Protein 3FZ4 (pdb70)

Solvent-accessible surface area: 7154 Å² total

Secondary structure (DSSP, 8-state):
---EEEE-SS-HHHHHHHHHHHHHT---EEEETTTSPPPHHHHHHHH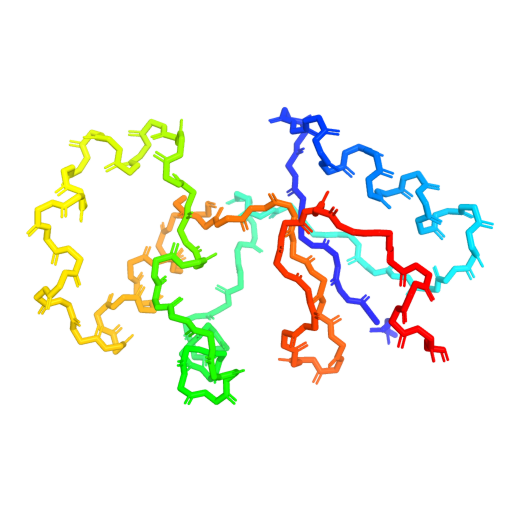HHS---GGGGB-TTSHHHHHTTHHHHGGG--HHHHHHHHHH---B-S-EEEETTEEEEESSSS-GGGG--

Structure (mmCIF, N/CA/C/O backbone):
data_3FZ4
#
_entry.id   3FZ4
#
_cell.length_a   31.857
_cell.length_b   41.357
_cell.length_c   76.795
_cell.angle_alpha   90.00
_cell.angle_beta   90.00
_cell.angle_gamma   90.00
#
_symmetry.space_group_name_H-M   'P 21 21 21'
#
loop_
_entity.id
_entity.type
_entity.pdbx_description
1 polymer 'Putative arsenate reductase'
2 non-polymer 'SODIUM ION'
3 non-polymer 1,2-ETHANEDIOL
4 non-polymer 'FORMIC ACID'
5 water water
#
loop_
_atom_site.group_PDB
_atom_site.id
_atom_site.type_symbol
_atom_site.label_atom_id
_atom_site.label_alt_id
_atom_site.label_comp_id
_atom_site.label_asym_id
_atom_site.label_entity_id
_atom_site.label_seq_id
_atom_site.pdbx_PDB_ins_code
_atom_site.Cartn_x
_atom_site.Cartn_y
_atom_site.Cartn_z
_atom_site.occupancy
_atom_site.B_iso_or_equiv
_atom_site.auth_seq_id
_atom_site.auth_comp_id
_atom_site.auth_asym_id
_atom_site.auth_atom_id
_atom_site.pdbx_PDB_model_num
ATOM 1 N N . ASN A 1 2 ? 18.252 -2.392 10.480 1.00 30.49 -1 ASN A N 1
ATOM 2 C CA A ASN A 1 2 ? 17.649 -1.025 10.418 0.50 29.36 -1 ASN A CA 1
ATOM 3 C CA B ASN A 1 2 ? 17.650 -1.029 10.440 0.50 29.34 -1 ASN A CA 1
ATOM 4 C C . ASN A 1 2 ? 16.130 -1.065 10.302 1.00 28.40 -1 ASN A C 1
ATOM 5 O O . ASN A 1 2 ? 15.579 -1.703 9.382 1.00 29.23 -1 ASN A O 1
ATOM 14 N N . ALA A 1 3 ? 15.461 -0.367 11.222 1.00 25.52 0 ALA A N 1
ATOM 15 C CA . ALA A 1 3 ? 14.006 -0.461 11.396 1.00 21.85 0 ALA A CA 1
ATOM 16 C C . ALA A 1 3 ? 13.250 0.026 10.155 1.00 20.09 0 ALA A C 1
ATOM 17 O O . ALA A 1 3 ? 13.682 0.977 9.494 1.00 21.59 0 ALA A O 1
ATOM 32 N N . LEU A 1 5 ? 10.506 1.512 10.394 1.00 15.95 2 LEU A N 1
ATOM 33 C CA . LEU A 1 5 ? 9.976 2.822 10.836 1.00 12.07 2 LEU A CA 1
ATOM 34 C C . LEU A 1 5 ? 11.059 3.754 11.314 1.00 10.52 2 LEU A C 1
ATOM 35 O O . LEU A 1 5 ? 11.933 3.390 12.127 1.00 12.14 2 LEU A O 1
ATOM 40 N N . THR A 1 6 ? 11.005 4.974 10.784 1.00 9.39 3 THR A N 1
ATOM 41 C CA . THR A 1 6 ? 11.855 6.078 11.235 1.00 8.96 3 THR A CA 1
ATOM 42 C C . THR A 1 6 ? 10.941 7.136 11.890 1.00 7.85 3 THR A C 1
ATOM 43 O O . THR A 1 6 ? 9.891 7.485 11.326 1.00 8.88 3 THR A O 1
ATOM 47 N N . PHE A 1 7 ? 11.318 7.562 13.088 1.00 7.85 4 PHE A N 1
ATOM 48 C CA . PHE A 1 7 ? 10.529 8.487 13.902 1.00 7.89 4 PHE A CA 1
ATOM 49 C C . PHE A 1 7 ? 11.358 9.750 14.116 1.00 7.71 4 PHE A C 1
ATOM 50 O O . PHE A 1 7 ? 12.386 9.703 14.788 1.00 9.30 4 PHE A O 1
ATOM 58 N N . TYR A 1 8 ? 10.931 10.848 13.502 1.00 7.66 5 TYR A N 1
ATOM 59 C CA . TYR A 1 8 ? 11.641 12.117 13.653 1.00 9.25 5 TYR A CA 1
ATOM 60 C C . TYR A 1 8 ? 11.025 12.920 14.786 1.00 9.20 5 TYR A C 1
ATOM 61 O O . TYR A 1 8 ? 9.807 13.135 14.816 1.00 10.21 5 TYR A O 1
ATOM 70 N N . GLU A 1 9 ? 11.858 13.368 15.719 1.00 9.36 6 GLU A N 1
ATOM 71 C CA . GLU A 1 9 ? 11.376 13.978 16.965 1.00 10.76 6 GLU A CA 1
ATOM 72 C C . GLU A 1 9 ? 12.337 15.074 17.397 1.00 10.89 6 GLU A C 1
ATOM 73 O O . GLU A 1 9 ? 13.356 15.308 16.762 1.00 11.03 6 GLU A O 1
ATOM 79 N N . TYR A 1 10 ? 12.016 15.725 18.503 1.00 12.50 7 TYR A N 1
ATOM 80 C CA . TYR A 1 10 ? 12.844 16.781 19.085 1.00 13.42 7 TYR A CA 1
ATOM 81 C C . TYR A 1 10 ? 12.599 16.770 20.600 1.00 15.66 7 TYR A C 1
ATOM 82 O O . TYR A 1 10 ? 11.493 16.475 21.013 1.00 15.00 7 TYR A O 1
ATOM 91 N N . PRO A 1 11 ? 13.619 17.105 21.428 1.00 16.36 8 PRO A N 1
ATOM 92 C CA . PRO A 1 11 ? 13.398 17.021 22.892 1.00 17.98 8 PRO A CA 1
ATOM 93 C C . PRO A 1 11 ? 12.291 17.923 23.412 1.00 18.42 8 PRO A C 1
ATOM 94 O O . PRO A 1 11 ? 11.513 17.477 24.275 1.00 21.68 8 PRO A O 1
ATOM 98 N N . LYS A 1 12 ? 12.202 19.152 22.917 1.00 17.85 9 LYS A N 1
ATOM 99 C CA . LYS A 1 12 ? 11.153 20.076 23.370 1.00 18.84 9 LYS A CA 1
ATOM 100 C C . LYS A 1 12 ? 9.974 19.955 22.425 1.00 18.27 9 LYS A C 1
ATOM 101 O O . LYS A 1 12 ? 9.743 20.792 21.532 1.00 20.37 9 LYS A O 1
ATOM 107 N N . CYS A 1 13 ? 9.245 18.868 22.596 1.00 16.84 10 CYS A N 1
ATOM 108 C CA . CYS A 1 13 ? 8.147 18.561 21.677 1.00 15.58 10 CYS A CA 1
ATOM 109 C C . CYS A 1 13 ? 7.210 17.644 22.421 1.00 15.59 10 CYS A C 1
ATOM 110 O O . CYS A 1 13 ? 7.438 16.436 22.535 1.00 15.05 10 CYS A O 1
ATOM 113 N N . SER A 1 14 ? 6.121 18.209 22.925 1.00 15.86 11 SER A N 1
ATOM 114 C CA . SER A 1 14 ? 5.231 17.377 23.719 1.00 15.78 11 SER A CA 1
ATOM 115 C C . SER A 1 14 ? 4.500 16.309 22.885 1.00 13.97 11 SER A C 1
ATOM 116 O O . SER A 1 14 ? 4.240 15.171 23.385 1.00 14.40 11 SER A O 1
ATOM 119 N N . THR A 1 15 ? 4.183 16.642 21.635 1.00 13.17 12 THR A N 1
ATOM 120 C CA A THR A 1 15 ? 3.478 15.661 20.790 0.50 12.69 12 THR A CA 1
ATOM 121 C CA B THR A 1 15 ? 3.485 15.707 20.821 0.50 13.69 12 THR A CA 1
ATOM 122 C C . THR A 1 15 ? 4.424 14.534 20.472 1.00 12.39 12 THR A C 1
ATOM 123 O O . THR A 1 15 ? 4.012 13.378 20.415 1.00 12.79 12 THR A O 1
ATOM 130 N N . CYS A 1 16 ? 5.707 14.841 20.257 1.00 10.70 13 CYS A N 1
ATOM 131 C CA . CYS A 1 16 ? 6.685 13.776 20.019 1.00 10.54 13 CYS A CA 1
ATOM 132 C C . CYS A 1 16 ? 6.799 12.814 21.199 1.00 10.54 13 CYS A C 1
ATOM 133 O O . CYS A 1 16 ? 6.912 11.616 21.010 1.00 10.31 13 CYS A O 1
ATOM 136 N N . ARG A 1 17 ? 6.738 13.339 22.417 1.00 11.11 14 ARG A N 1
ATOM 137 C CA A ARG A 1 17 ? 6.847 12.477 23.583 0.50 11.50 14 ARG A CA 1
ATOM 138 C CA B ARG A 1 17 ? 6.822 12.513 23.611 0.50 11.59 14 ARG A CA 1
ATOM 139 C C . ARG A 1 17 ? 5.641 11.524 23.673 1.00 11.79 14 ARG A C 1
ATOM 140 O O . ARG A 1 17 ? 5.801 10.350 23.974 1.00 11.47 14 ARG A O 1
ATOM 155 N N . ARG A 1 18 ? 4.436 12.021 23.392 1.00 11.18 15 ARG A N 1
ATOM 156 C CA A ARG A 1 18 ? 3.226 11.195 23.370 0.50 12.27 15 ARG A CA 1
ATOM 157 C CA B ARG A 1 18 ? 3.268 11.164 23.421 0.50 12.51 15 ARG A CA 1
ATOM 158 C C . ARG A 1 18 ? 3.328 10.112 22.311 1.00 11.14 15 ARG A C 1
ATOM 159 O O . ARG A 1 18 ? 3.012 8.956 22.539 1.00 10.83 15 ARG A O 1
ATOM 174 N N . ALA A 1 19 ? 3.761 10.519 21.115 1.00 10.20 16 ALA A N 1
ATOM 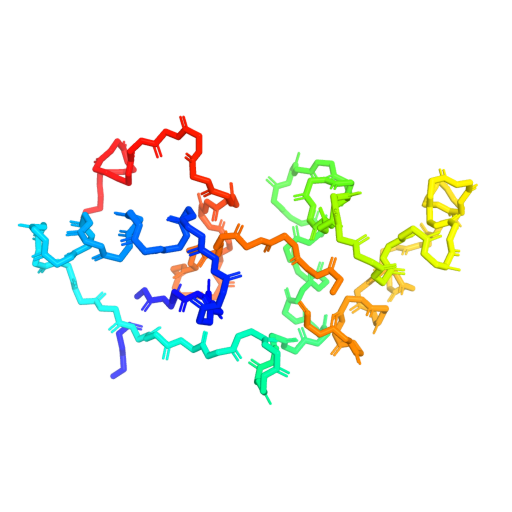175 C CA . ALA A 1 19 ? 3.840 9.594 19.989 1.00 8.86 16 ALA A CA 1
ATOM 176 C C . ALA A 1 19 ? 4.873 8.490 20.303 1.00 8.74 16 ALA A C 1
ATOM 177 O O . ALA A 1 19 ? 4.641 7.304 20.020 1.00 9.08 16 ALA A O 1
ATOM 179 N N . LYS A 1 20 ? 6.025 8.875 20.856 1.00 8.89 17 LYS A N 1
ATOM 180 C CA . LYS A 1 20 ? 7.072 7.886 21.174 1.00 9.67 17 LYS A CA 1
ATOM 181 C C . LYS A 1 20 ? 6.572 6.917 22.246 1.00 9.88 17 LYS A C 1
ATOM 182 O O . LYS A 1 20 ? 6.836 5.711 22.182 1.00 10.34 17 LYS A O 1
ATOM 188 N N . ALA A 1 21 ? 5.826 7.434 23.221 1.00 10.60 18 ALA A N 1
ATOM 189 C CA . ALA A 1 21 ? 5.257 6.553 24.240 1.00 10.81 18 ALA A CA 1
ATOM 190 C C . ALA A 1 21 ? 4.348 5.519 23.583 1.00 10.12 18 ALA A C 1
ATOM 191 O O . ALA A 1 21 ? 4.311 4.367 24.023 1.00 11.14 18 ALA A O 1
ATOM 193 N N . GLU A 1 22 ? 3.536 5.928 22.584 1.00 9.39 19 GLU A N 1
ATOM 194 C CA . GLU A 1 22 ? 2.683 4.951 21.910 1.00 9.03 19 GLU A CA 1
ATOM 195 C C . GLU A 1 22 ? 3.500 3.913 21.147 1.00 9.04 19 GLU A C 1
ATOM 196 O O . GLU A 1 22 ? 3.179 2.711 21.210 1.00 9.55 19 GLU A O 1
ATOM 202 N N . LEU A 1 23 ? 4.538 4.351 20.427 1.00 8.90 20 LEU A N 1
ATOM 203 C CA . LEU A 1 23 ? 5.410 3.369 19.753 1.00 8.63 20 LEU A CA 1
ATOM 204 C C . LEU A 1 23 ? 5.976 2.356 20.737 1.00 9.24 20 LEU A C 1
ATOM 205 O O . LEU A 1 23 ? 6.036 1.166 20.439 1.00 10.93 20 LEU A O 1
ATOM 210 N N . ASP A 1 24 ? 6.382 2.844 21.911 1.00 10.33 21 ASP A N 1
ATOM 211 C CA . ASP A 1 24 ? 6.923 1.928 22.927 1.00 11.85 21 ASP A CA 1
ATOM 212 C C . ASP A 1 24 ? 5.843 0.955 23.433 1.00 12.76 21 ASP A C 1
ATOM 213 O O . ASP A 1 24 ? 6.099 -0.231 23.599 1.00 13.35 21 ASP A O 1
ATOM 218 N N . ASP A 1 25 ? 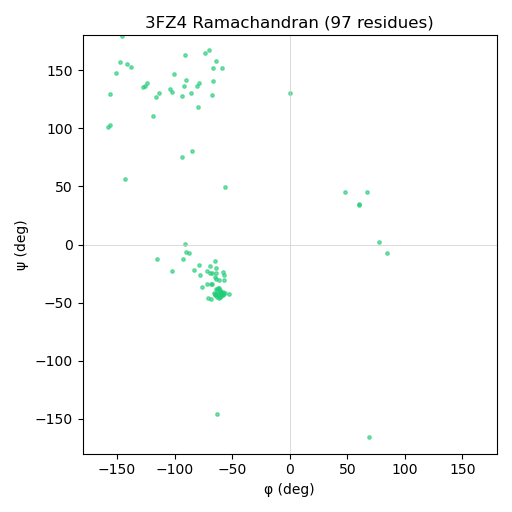4.623 1.463 23.660 1.00 12.73 22 ASP A N 1
ATOM 219 C CA A ASP A 1 25 ? 3.525 0.629 24.142 0.50 13.55 22 ASP A CA 1
ATOM 220 C CA B ASP A 1 25 ? 3.490 0.652 24.128 0.50 14.51 22 ASP A CA 1
ATOM 221 C C . ASP A 1 25 ? 3.162 -0.443 23.105 1.00 14.45 22 ASP A C 1
ATOM 222 O O . ASP A 1 25 ? 2.829 -1.580 23.461 1.00 16.36 22 ASP A O 1
ATOM 231 N N . LEU A 1 26 ? 3.253 -0.099 21.820 1.00 13.32 23 LEU A N 1
ATOM 232 C CA A LEU A 1 26 ? 2.934 -1.020 20.743 0.50 12.94 23 LEU A CA 1
ATOM 233 C CA B LEU A 1 26 ? 2.950 -1.016 20.724 0.50 13.48 23 LEU A CA 1
ATOM 234 C C . LEU A 1 26 ? 4.065 -2.016 20.517 1.00 13.29 23 LEU A C 1
ATOM 235 O O . LEU A 1 26 ? 3.854 -3.034 19.889 1.00 13.18 23 LEU A O 1
ATOM 244 N N . ALA A 1 27 ? 5.275 -1.677 20.996 1.00 12.14 24 ALA A N 1
ATOM 245 C CA . ALA A 1 27 ? 6.477 -2.470 20.758 1.00 12.23 24 ALA A CA 1
ATOM 246 C C . ALA A 1 27 ? 6.772 -2.587 19.257 1.00 12.35 24 ALA A C 1
ATOM 247 O O . ALA A 1 27 ? 7.249 -3.601 18.762 1.00 13.15 24 ALA A O 1
ATOM 249 N N . TRP A 1 28 ? 6.471 -1.508 18.530 1.00 12.84 25 TRP A N 1
ATOM 250 C CA . TRP A 1 28 ? 6.878 -1.423 17.131 1.00 13.38 25 TRP A CA 1
ATOM 251 C C . TRP A 1 28 ? 8.366 -1.050 17.046 1.00 13.50 25 TRP A C 1
ATOM 252 O O . TRP A 1 28 ? 8.836 -0.232 17.829 1.00 16.54 25 TRP A O 1
ATOM 263 N N . ASP A 1 29 ? 9.106 -1.667 16.131 1.00 13.76 26 ASP A N 1
ATOM 264 C CA A ASP A 1 29 ? 10.494 -1.257 15.934 0.50 13.53 26 ASP A CA 1
ATOM 265 C CA B ASP A 1 29 ? 10.503 -1.302 15.883 0.50 13.69 26 ASP A CA 1
ATOM 266 C C . ASP A 1 29 ? 10.562 0.085 15.246 1.00 12.03 26 ASP A C 1
ATOM 267 O O . ASP A 1 29 ? 9.888 0.323 14.251 1.00 13.41 26 ASP A O 1
ATOM 276 N N . TYR A 1 30 ? 11.336 0.987 15.810 1.00 11.52 27 TYR A N 1
ATOM 277 C CA . TYR A 1 30 ? 11.551 2.271 15.160 1.00 10.85 27 TYR A CA 1
ATOM 278 C C . TYR A 1 30 ? 12.956 2.782 15.456 1.00 10.41 27 TYR A C 1
ATOM 279 O O . TYR A 1 30 ? 13.571 2.428 16.479 1.00 11.97 27 TYR A O 1
ATOM 288 N N . ASP A 1 31 ? 13.436 3.654 14.572 1.00 10.81 28 ASP A N 1
ATOM 289 C CA A ASP A 1 31 ? 14.692 4.386 14.745 0.50 11.02 28 ASP A CA 1
ATOM 290 C CA B ASP A 1 31 ? 14.686 4.384 14.810 0.50 11.73 28 ASP A CA 1
ATOM 291 C C . ASP A 1 31 ? 14.340 5.842 15.013 1.00 10.94 28 ASP A C 1
ATOM 292 O O . ASP A 1 31 ? 13.774 6.492 14.126 1.00 11.51 28 ASP A O 1
ATOM 301 N N . ALA A 1 32 ? 14.648 6.350 16.195 1.00 10.61 29 ALA A N 1
ATOM 302 C CA . ALA A 1 32 ? 14.355 7.733 16.547 1.00 11.11 29 ALA A CA 1
ATOM 303 C C . ALA A 1 32 ? 15.500 8.606 16.056 1.00 11.11 29 ALA A C 1
ATOM 304 O O . ALA A 1 32 ? 16.680 8.364 16.357 1.00 13.75 29 ALA A O 1
ATOM 306 N N . ILE A 1 33 ? 15.149 9.670 15.350 1.00 9.43 30 ILE A N 1
ATOM 307 C CA . ILE A 1 33 ? 16.131 10.615 14.819 1.00 9.84 30 ILE A CA 1
ATOM 308 C C . ILE A 1 33 ? 15.775 12.019 15.280 1.00 9.23 30 ILE A C 1
ATOM 309 O O . ILE A 1 33 ? 14.597 12.410 15.193 1.00 9.81 30 ILE A O 1
ATOM 314 N N . ASP A 1 34 ? 16.783 12.793 15.706 1.00 9.28 31 ASP A N 1
ATOM 315 C CA . ASP A 1 34 ? 16.524 14.178 16.105 1.00 9.12 31 ASP A CA 1
ATOM 316 C C . ASP A 1 34 ? 16.422 15.030 14.864 1.00 8.97 31 ASP A C 1
ATOM 317 O O . ASP A 1 34 ? 17.367 15.116 14.082 1.00 9.74 31 ASP A O 1
ATOM 322 N N . ILE A 1 35 ? 15.253 15.636 14.665 1.00 9.46 32 ILE A N 1
ATOM 323 C CA . ILE A 1 35 ? 14.957 16.337 13.443 1.00 9.89 32 ILE A CA 1
ATOM 324 C C . ILE A 1 35 ? 15.778 17.621 13.265 1.00 9.63 32 ILE A C 1
ATOM 325 O O . ILE A 1 35 ? 15.985 18.069 12.141 1.00 11.33 32 ILE A O 1
ATOM 330 N N . LYS A 1 36 ? 16.245 18.206 14.370 1.00 9.92 33 LYS A N 1
ATOM 331 C CA A LYS A 1 36 ? 17.107 19.375 14.270 0.50 11.10 33 LYS A CA 1
ATOM 332 C CA B LYS A 1 36 ? 17.118 19.375 14.288 0.50 11.05 33 LYS A CA 1
ATOM 333 C C . LYS A 1 36 ? 18.546 18.951 13.953 1.00 10.67 33 LYS A C 1
ATOM 334 O O . LYS A 1 36 ? 19.179 19.532 13.066 1.00 11.72 33 LYS A O 1
ATOM 345 N N . LYS A 1 37 ? 19.056 17.948 14.654 1.00 11.21 34 LYS A N 1
ATOM 346 C CA . LYS A 1 37 ? 20.449 17.552 14.437 1.00 11.74 34 LYS A CA 1
ATOM 347 C C . LYS A 1 37 ? 20.659 16.854 13.104 1.00 11.97 34 LYS A C 1
ATOM 348 O O . LYS A 1 37 ? 21.728 16.979 12.494 1.00 13.91 34 LYS A O 1
ATOM 354 N N . ASN A 1 38 ? 19.655 16.081 12.667 1.00 12.23 35 ASN A N 1
ATOM 355 C CA A ASN A 1 38 ? 19.769 15.206 11.516 0.50 11.78 35 ASN A CA 1
ATOM 356 C CA B ASN A 1 38 ? 19.779 15.204 11.480 0.50 12.79 35 ASN A CA 1
ATOM 357 C C . ASN A 1 38 ? 18.490 15.178 10.690 1.00 12.43 35 ASN A C 1
ATOM 358 O O . ASN A 1 38 ? 17.833 14.143 10.592 1.00 11.73 35 ASN A O 1
ATOM 367 N N . PRO A 1 39 ? 18.112 16.336 10.129 1.00 12.08 36 PRO A N 1
ATOM 368 C CA . PRO A 1 39 ? 16.854 16.365 9.388 1.00 12.51 36 PRO A CA 1
ATOM 369 C C . PRO A 1 39 ? 16.903 15.461 8.161 1.00 12.53 36 PRO A C 1
ATOM 370 O O . PRO A 1 39 ? 17.991 15.160 7.647 1.00 13.64 36 PRO A O 1
ATOM 374 N N . PRO A 1 40 ? 15.741 15.043 7.654 1.00 11.35 37 PRO A N 1
ATOM 375 C CA . PRO A 1 40 ? 15.729 14.258 6.405 1.00 12.15 37 PRO A CA 1
ATOM 376 C C . PRO A 1 40 ? 16.363 15.015 5.229 1.00 11.62 37 PRO A C 1
ATOM 377 O O . PRO A 1 40 ? 16.342 16.243 5.166 1.00 12.37 37 PRO A O 1
ATOM 381 N N . ALA A 1 41 ? 16.920 14.252 4.292 1.00 11.97 38 ALA A N 1
ATOM 382 C CA . ALA A 1 41 ? 17.564 14.815 3.122 1.00 12.18 38 ALA A CA 1
ATOM 383 C C . ALA A 1 41 ? 16.554 15.503 2.212 1.00 11.74 38 ALA A C 1
ATOM 384 O O . ALA A 1 41 ? 15.384 15.123 2.149 1.00 11.88 38 ALA A O 1
ATOM 386 N N . ALA A 1 42 ? 17.025 16.494 1.477 1.00 11.42 39 ALA A N 1
ATOM 387 C CA . ALA A 1 42 ? 16.169 17.245 0.594 1.00 10.67 39 ALA A CA 1
ATOM 388 C C . ALA A 1 42 ? 15.538 16.357 -0.445 1.00 10.91 39 ALA A C 1
ATOM 389 O O . ALA A 1 42 ? 14.374 16.536 -0.751 1.00 11.79 39 ALA A O 1
ATOM 391 N N . SER A 1 43 ? 16.283 15.414 -1.021 1.00 11.37 40 SER A N 1
ATOM 392 C CA . SER A 1 43 ? 15.680 14.552 -2.042 1.00 12.24 40 SER A CA 1
ATOM 393 C C . SER A 1 43 ? 14.521 13.730 -1.467 1.00 12.22 40 SER A C 1
ATOM 394 O O . SER A 1 43 ? 13.519 13.472 -2.148 1.00 13.29 40 SER A O 1
ATOM 397 N N . LEU A 1 44 ? 14.688 13.292 -0.222 1.00 11.96 41 LEU A N 1
ATOM 398 C CA . LEU A 1 44 ? 13.662 12.497 0.467 1.00 11.85 41 LEU A CA 1
ATOM 399 C C . LEU A 1 44 ? 12.430 13.357 0.746 1.00 10.49 41 LEU A C 1
ATOM 400 O O . LEU A 1 44 ? 11.309 12.954 0.448 1.00 11.31 41 LEU A O 1
ATOM 405 N N . ILE A 1 45 ? 12.649 14.557 1.271 1.00 9.94 42 ILE A N 1
ATOM 406 C CA . ILE A 1 45 ? 11.533 15.470 1.521 1.00 10.16 42 ILE A CA 1
ATOM 407 C C . ILE A 1 45 ? 10.827 15.753 0.199 1.00 10.12 42 ILE A C 1
ATOM 408 O O . ILE A 1 45 ? 9.602 15.767 0.139 1.00 10.52 42 ILE A O 1
ATOM 413 N N . ARG A 1 46 ? 11.595 15.980 -0.867 1.00 11.54 43 ARG A N 1
ATOM 414 C CA . ARG A 1 46 ? 10.972 16.256 -2.147 1.00 11.16 43 ARG A CA 1
ATOM 415 C C . ARG A 1 46 ? 10.047 15.124 -2.587 1.00 11.41 43 ARG A C 1
ATOM 416 O O . ARG A 1 46 ? 8.961 15.376 -3.097 1.00 12.01 43 ARG A O 1
ATOM 424 N N . ASN A 1 47 ? 10.476 13.884 -2.376 1.00 12.26 44 ASN A N 1
ATOM 425 C CA A ASN A 1 47 ? 9.632 12.755 -2.728 0.50 13.21 44 ASN A CA 1
ATOM 426 C CA B ASN A 1 47 ? 9.647 12.725 -2.696 0.50 13.41 44 ASN A CA 1
ATOM 427 C C . ASN A 1 47 ? 8.320 12.775 -1.942 1.00 12.85 44 ASN A C 1
ATOM 428 O O . ASN A 1 47 ? 7.271 12.531 -2.504 1.00 13.98 44 ASN A O 1
ATOM 437 N N . TRP A 1 48 ? 8.373 13.113 -0.649 1.00 11.17 45 TRP A N 1
ATOM 438 C CA . TRP A 1 48 ? 7.161 13.222 0.126 1.00 10.59 45 TRP A CA 1
ATOM 439 C C . TRP A 1 48 ? 6.286 14.333 -0.428 1.00 11.43 45 TRP A C 1
ATOM 440 O O . TRP A 1 48 ? 5.059 14.167 -0.527 1.00 11.89 45 TRP A O 1
ATOM 451 N N . LEU A 1 49 ? 6.871 15.483 -0.733 1.00 11.26 46 LEU A N 1
ATOM 452 C CA . LEU A 1 49 ? 6.059 16.606 -1.194 1.00 12.01 46 LEU A CA 1
ATOM 453 C C . LEU A 1 49 ? 5.356 16.287 -2.488 1.00 13.14 46 LEU A C 1
ATOM 454 O O . LEU A 1 49 ? 4.218 16.742 -2.699 1.00 14.90 46 LEU A O 1
ATOM 459 N N . GLU A 1 50 ? 6.057 15.556 -3.356 1.00 13.89 47 GLU A N 1
ATOM 460 C CA . GLU A 1 50 ? 5.518 15.223 -4.667 1.00 16.21 47 GLU A CA 1
ATOM 461 C C . GLU A 1 50 ? 4.464 14.126 -4.640 1.00 16.57 47 GLU A C 1
ATOM 462 O O . GLU A 1 50 ? 3.475 14.203 -5.387 1.00 19.32 47 GLU A O 1
ATOM 468 N N . ASN A 1 51 ? 4.645 13.140 -3.771 1.00 15.40 48 ASN A N 1
ATOM 469 C CA . ASN A 1 51 ? 3.894 11.880 -3.881 1.00 16.62 48 ASN A CA 1
ATOM 470 C C . ASN A 1 51 ? 2.948 11.554 -2.768 1.00 15.39 48 ASN A C 1
ATOM 471 O O . ASN A 1 51 ? 2.128 10.657 -2.905 1.00 16.29 48 ASN A O 1
ATOM 476 N N . SER A 1 52 ? 3.038 12.270 -1.660 1.00 14.52 49 SER A N 1
ATOM 477 C CA . SER A 1 52 ? 2.157 11.980 -0.527 1.00 14.79 49 SER A CA 1
ATOM 478 C C . SER A 1 52 ? 0.696 12.376 -0.722 1.00 14.74 49 SER A C 1
ATOM 479 O O . SER A 1 52 ? -0.187 11.874 -0.022 1.00 15.39 49 SER A O 1
ATOM 482 N N . GLY A 1 53 ? 0.446 13.308 -1.621 1.00 14.20 50 GLY A N 1
ATOM 483 C CA . GLY A 1 53 ? -0.878 13.882 -1.763 1.00 15.46 50 GLY A CA 1
ATOM 484 C C . GLY A 1 53 ? -1.216 14.900 -0.691 1.00 16.34 50 GLY A C 1
ATOM 485 O O . GLY A 1 53 ? -2.315 15.443 -0.679 1.00 17.68 50 GLY A O 1
ATOM 486 N N . LEU A 1 54 ? -0.278 15.179 0.213 1.00 16.23 51 LEU A N 1
ATOM 487 C CA . LEU A 1 54 ? -0.519 16.111 1.316 1.00 16.19 51 LEU A CA 1
ATOM 488 C C . LEU A 1 54 ? -0.126 17.501 0.878 1.00 16.63 51 LEU A C 1
ATOM 489 O O . LEU A 1 54 ? 0.884 17.667 0.174 1.00 18.00 51 LEU A O 1
ATOM 494 N N . GLU A 1 55 ? -0.896 18.509 1.280 1.00 18.07 52 GLU A N 1
ATOM 495 C CA A GLU A 1 55 ? -0.604 19.893 0.905 0.50 18.09 52 GLU A CA 1
ATOM 496 C CA B GLU A 1 55 ? -0.577 19.875 0.875 0.50 18.17 52 GLU A CA 1
ATOM 497 C C . GLU A 1 55 ? 0.716 20.362 1.540 1.00 16.86 52 GLU A C 1
ATOM 498 O O . GLU A 1 55 ? 1.097 19.921 2.640 1.00 16.28 52 GLU A O 1
ATOM 509 N N . LEU A 1 56 ? 1.406 21.262 0.858 1.00 15.90 53 LEU A N 1
ATOM 510 C CA . LEU A 1 56 ? 2.726 21.717 1.253 1.00 15.37 53 LEU A CA 1
ATOM 511 C C . LEU A 1 56 ? 2.789 22.211 2.686 1.00 14.10 53 LEU A C 1
ATOM 512 O O . LEU A 1 56 ? 3.722 21.893 3.421 1.00 13.79 53 LEU A O 1
ATOM 517 N N . LYS A 1 57 ? 1.790 22.979 3.108 1.00 13.51 54 LYS A N 1
ATOM 518 C CA . LYS A 1 57 ? 1.838 23.582 4.418 1.00 14.88 54 LYS A CA 1
ATOM 519 C C . LYS A 1 57 ? 1.832 22.537 5.547 1.00 13.55 54 LYS A C 1
ATOM 520 O O . LYS A 1 57 ? 2.324 22.795 6.643 1.00 13.75 54 LYS A O 1
ATOM 526 N N . LYS A 1 58 ? 1.297 21.345 5.256 1.00 12.01 55 LYS A N 1
ATOM 527 C CA . LYS A 1 58 ? 1.250 20.279 6.248 1.00 12.72 55 LYS A CA 1
ATOM 528 C C . LYS A 1 58 ? 2.641 19.800 6.684 1.00 11.13 55 LYS A C 1
ATOM 529 O O . LYS A 1 58 ? 2.791 19.178 7.734 1.00 12.02 55 LYS A O 1
ATOM 535 N N . PHE A 1 59 ? 3.655 20.068 5.863 1.00 10.17 56 PHE A N 1
ATOM 536 C CA . PHE A 1 59 ? 5.008 19.695 6.200 1.00 9.34 56 PHE A CA 1
ATOM 537 C C . PHE A 1 59 ? 5.768 20.711 7.024 1.00 9.99 56 PHE A C 1
ATOM 538 O O . PHE A 1 59 ? 6.886 20.424 7.451 1.00 10.23 56 PHE A O 1
ATOM 546 N N . PHE A 1 60 ? 5.198 21.894 7.227 1.00 10.57 57 PHE A N 1
ATOM 547 C CA . PHE A 1 60 ? 5.879 22.940 7.950 1.00 10.21 57 PHE A CA 1
ATOM 548 C C . PHE A 1 60 ? 5.431 23.088 9.383 1.00 10.93 57 PHE A C 1
ATOM 549 O O . PHE A 1 60 ? 4.247 22.899 9.730 1.00 12.55 57 PHE A O 1
ATOM 557 N N . ASN A 1 61 ? 6.393 23.468 10.209 1.00 11.26 58 ASN A N 1
ATOM 558 C CA . ASN A 1 61 ? 6.143 23.723 11.623 1.00 11.65 58 ASN A CA 1
ATOM 559 C C . ASN A 1 61 ? 5.643 25.164 11.761 1.00 12.68 58 ASN A C 1
ATOM 560 O O . ASN A 1 61 ? 6.396 26.068 12.113 1.00 13.28 58 ASN A O 1
ATOM 565 N N . THR A 1 62 ? 4.359 25.345 11.477 1.00 13.52 59 THR A N 1
ATOM 566 C CA . THR A 1 62 ? 3.771 26.678 11.368 1.00 15.40 59 THR A CA 1
ATOM 567 C C . THR A 1 62 ? 3.669 27.416 12.704 1.00 15.38 59 THR A C 1
ATOM 568 O O . THR A 1 62 ? 3.551 28.645 12.707 1.00 17.55 59 THR A O 1
ATOM 572 N N . SER A 1 63 ? 3.746 26.680 13.814 1.00 15.01 60 SER A N 1
ATOM 573 C CA . SER A 1 63 ? 3.729 27.307 15.141 1.00 16.60 60 SER A CA 1
ATOM 574 C C . SER A 1 63 ? 5.133 27.639 15.638 1.00 16.44 60 SER A C 1
ATOM 575 O O . SER A 1 63 ? 5.273 28.187 16.713 1.00 19.12 60 SER A O 1
ATOM 578 N N . GLY A 1 64 ? 6.167 27.346 14.845 1.00 15.56 61 GLY A N 1
ATOM 579 C CA . GLY A 1 64 ? 7.544 27.535 15.293 1.00 16.27 61 GLY A CA 1
ATOM 580 C C . GLY A 1 64 ? 8.096 28.899 14.947 1.00 17.43 61 GLY A C 1
ATOM 581 O O . GLY A 1 64 ? 7.574 29.619 14.085 1.00 17.39 61 GLY A O 1
ATOM 582 N N . GLN A 1 65 ? 9.174 29.240 15.629 1.00 19.76 62 GLN A N 1
ATOM 583 C CA . GLN A 1 65 ? 9.878 30.495 15.433 1.00 22.53 62 GLN A CA 1
ATOM 584 C C . GLN A 1 65 ? 10.458 30.665 14.034 1.00 22.41 62 GLN A C 1
ATOM 585 O O . GLN A 1 65 ? 10.360 31.751 13.446 1.00 23.68 62 GLN A O 1
ATOM 591 N N . SER A 1 66 ? 11.066 29.616 13.484 1.00 23.00 63 SER A N 1
ATOM 592 C CA . SER A 1 66 ? 11.722 29.713 12.163 1.00 24.01 63 SER A CA 1
ATOM 593 C C . SER A 1 66 ? 10.709 30.122 11.107 1.00 22.95 63 SER A C 1
ATOM 594 O O . SER A 1 66 ? 10.953 30.987 10.266 1.00 24.46 63 SER A O 1
ATOM 597 N N . TYR A 1 67 ? 9.548 29.499 11.158 1.00 21.27 64 TYR A N 1
ATOM 598 C CA . TYR A 1 67 ? 8.503 29.749 10.186 1.00 19.40 64 TYR A CA 1
ATOM 599 C C . TYR A 1 67 ? 8.003 31.190 10.268 1.00 19.71 64 TYR A C 1
ATOM 600 O O . TYR A 1 67 ? 7.753 31.795 9.234 1.00 20.20 64 TYR A O 1
ATOM 609 N N . ARG A 1 68 ? 7.823 31.688 11.498 1.00 20.33 65 ARG A N 1
ATOM 610 C CA . ARG A 1 68 ? 7.302 33.039 11.769 1.00 21.52 65 ARG A CA 1
ATOM 611 C C . ARG A 1 68 ? 8.327 34.076 11.393 1.00 22.03 65 ARG A C 1
ATOM 612 O O . ARG A 1 68 ? 8.009 35.072 10.745 1.00 22.35 65 ARG A O 1
ATOM 620 N N . ALA A 1 69 ? 9.562 33.843 11.804 1.00 22.58 66 ALA A N 1
ATOM 621 C CA . ALA A 1 69 ? 10.641 34.803 11.600 1.00 23.81 66 ALA A CA 1
ATOM 622 C C . ALA A 1 69 ? 10.918 34.989 10.118 1.00 24.72 66 ALA A C 1
ATOM 623 O O . ALA A 1 69 ? 11.299 36.081 9.697 1.00 25.10 66 ALA A O 1
ATOM 625 N N . L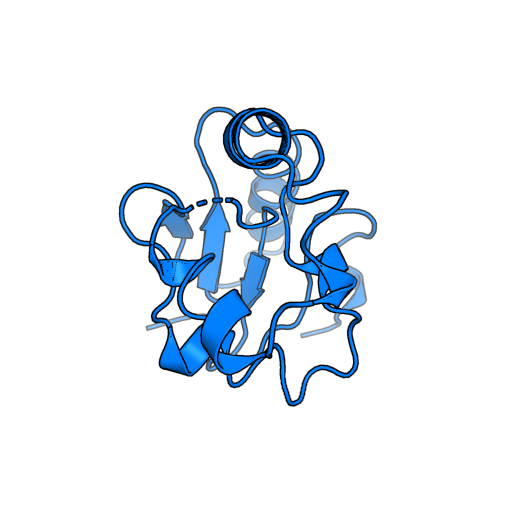EU A 1 70 ? 10.671 33.944 9.331 1.00 24.82 67 LEU A N 1
ATOM 626 C CA . LEU A 1 70 ? 10.870 33.975 7.887 1.00 24.96 67 LEU A CA 1
ATOM 627 C C . LEU A 1 70 ? 9.648 34.417 7.071 1.00 24.38 67 LEU A C 1
ATOM 628 O O . LEU A 1 70 ? 9.733 34.539 5.858 1.00 25.44 67 LEU A O 1
ATOM 633 N N . GLY A 1 71 ? 8.504 34.609 7.721 1.00 24.27 68 GLY A N 1
ATOM 634 C CA . GLY A 1 71 ? 7.288 35.029 7.017 1.00 24.79 68 GLY A CA 1
ATOM 635 C C . GLY A 1 71 ? 6.830 34.059 5.946 1.00 25.48 68 GLY A C 1
ATOM 636 O O . GLY A 1 71 ? 6.289 34.452 4.908 1.00 25.87 68 GLY A O 1
ATOM 637 N N . LEU A 1 72 ? 7.044 32.770 6.195 1.00 24.94 69 LEU A N 1
ATOM 638 C CA . LEU A 1 72 ? 6.601 31.746 5.259 1.00 25.10 69 LEU A CA 1
ATOM 639 C C . LEU A 1 72 ? 5.099 31.769 4.964 1.00 25.79 69 LEU A C 1
ATOM 640 O O . LEU A 1 72 ? 4.667 31.268 3.939 1.00 25.47 69 LEU A O 1
ATOM 645 N N . LYS A 1 73 ? 4.314 32.330 5.880 1.00 26.99 70 LYS A N 1
ATOM 646 C CA A LYS A 1 73 ? 2.896 32.537 5.639 0.50 27.91 70 LYS A CA 1
ATOM 647 C CA B LYS A 1 73 ? 2.892 32.581 5.658 0.50 27.92 70 LYS A CA 1
ATOM 648 C C . LYS A 1 73 ? 2.670 33.200 4.269 1.00 28.13 70 LYS A C 1
ATOM 649 O O . LYS A 1 73 ? 1.839 32.727 3.488 1.00 29.24 70 LYS A O 1
ATOM 660 N N . ASP A 1 74 ? 3.426 34.261 3.987 1.00 28.42 71 ASP A N 1
ATOM 661 C CA . ASP A 1 74 ? 3.313 35.053 2.746 1.00 29.28 71 ASP A CA 1
ATOM 662 C C . ASP A 1 74 ? 3.962 34.374 1.557 1.00 28.60 71 ASP A C 1
ATOM 663 O O . ASP A 1 74 ? 3.598 34.643 0.414 1.00 29.15 71 ASP A O 1
ATOM 668 N N . LYS A 1 75 ? 4.945 33.523 1.836 1.00 27.48 72 LYS A N 1
ATOM 669 C CA . LYS A 1 75 ? 5.882 33.086 0.817 1.00 26.4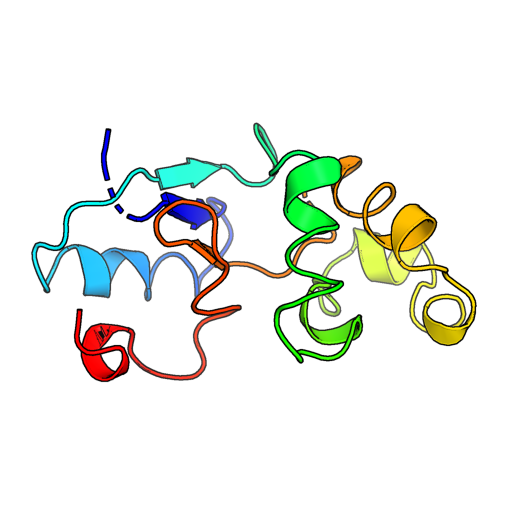8 72 LYS A CA 1
ATOM 670 C C . LYS A 1 75 ? 5.578 31.696 0.307 1.00 25.51 72 LYS A C 1
ATOM 671 O O . LYS A 1 75 ? 5.988 31.339 -0.806 1.00 24.14 72 LYS A O 1
ATOM 677 N N . LEU A 1 76 ? 4.875 30.894 1.113 1.00 24.68 73 LEU A N 1
ATOM 678 C CA . LEU A 1 76 ? 4.672 29.468 0.845 1.00 25.96 73 LEU A CA 1
ATOM 679 C C . LEU A 1 76 ? 4.010 29.202 -0.499 1.00 25.71 7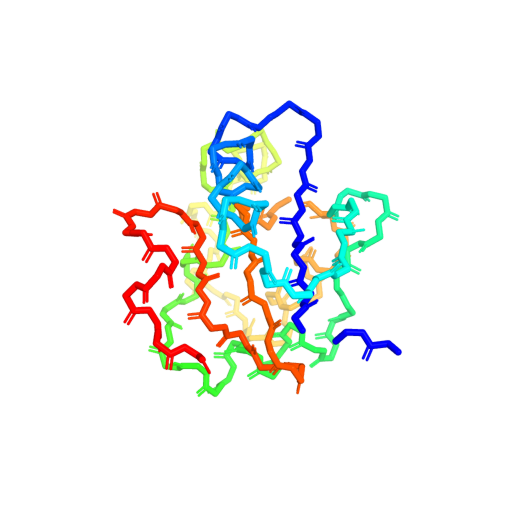3 LEU A C 1
ATOM 680 O O . LEU A 1 76 ? 4.468 28.345 -1.249 1.00 26.16 73 LEU A O 1
ATOM 685 N N . HIS A 1 77 ? 2.977 29.974 -0.839 1.00 25.84 74 HIS A N 1
ATOM 686 C CA . HIS A 1 77 ? 2.285 29.771 -2.114 1.00 26.19 74 HIS A CA 1
ATOM 687 C C . HIS A 1 77 ? 3.182 30.064 -3.334 1.00 26.76 74 HIS A C 1
ATOM 688 O O . HIS A 1 77 ? 2.848 29.674 -4.439 1.00 28.67 74 HIS A O 1
ATOM 695 N N . GLN A 1 78 ? 4.316 30.726 -3.123 1.00 26.40 75 GLN A N 1
ATOM 696 C CA . GLN A 1 78 ? 5.222 31.027 -4.224 1.00 27.03 75 GLN A CA 1
ATOM 697 C C . GLN A 1 78 ? 6.300 29.972 -4.432 1.00 26.09 75 GLN A C 1
ATOM 698 O O . GLN A 1 78 ? 6.967 29.985 -5.458 1.00 26.51 75 GLN A O 1
ATOM 704 N N . LEU A 1 79 ? 6.469 29.062 -3.472 1.00 24.11 76 LEU A N 1
ATOM 705 C CA . LEU A 1 79 ? 7.604 28.138 -3.504 1.00 23.25 76 LEU A CA 1
ATOM 706 C C . LEU A 1 79 ? 7.333 26.998 -4.440 1.00 21.12 76 LEU A C 1
ATOM 707 O O . LEU A 1 79 ? 6.272 26.420 -4.388 1.00 21.77 76 LEU A O 1
ATOM 712 N N . SER A 1 80 ? 8.322 26.624 -5.244 1.00 19.18 77 SER A N 1
ATOM 713 C CA . SER A 1 80 ? 8.257 25.352 -5.927 1.00 17.53 77 SER A CA 1
ATOM 714 C C . SER A 1 80 ? 8.526 24.241 -4.903 1.00 16.17 77 SER A C 1
ATOM 715 O O . SER A 1 80 ? 9.035 24.496 -3.803 1.00 16.81 77 SER A O 1
ATOM 718 N N . LEU A 1 81 ? 8.209 23.010 -5.277 1.00 15.88 78 LEU A N 1
ATOM 719 C CA . LEU A 1 81 ? 8.483 21.915 -4.375 1.00 15.61 78 LEU A CA 1
ATOM 720 C C . LEU A 1 81 ? 10.009 21.683 -4.199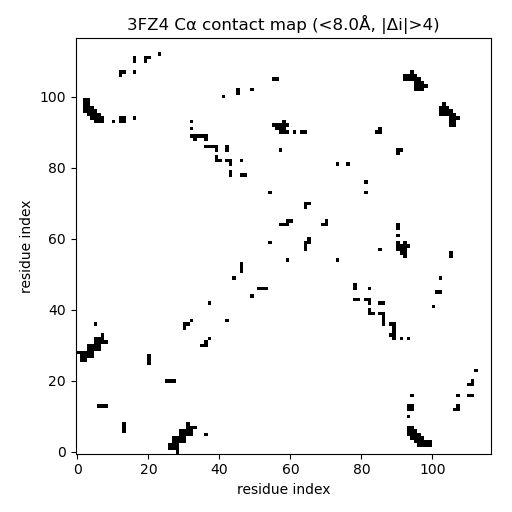 1.00 14.63 78 LEU A C 1
ATOM 721 O O . LEU A 1 81 ? 10.463 21.356 -3.088 1.00 15.01 78 LEU A O 1
ATOM 726 N N . ASP A 1 82 ? 10.825 21.905 -5.241 1.00 14.99 79 ASP A N 1
ATOM 727 C CA . ASP A 1 82 ? 12.287 21.867 -5.034 1.00 15.09 79 ASP A CA 1
ATOM 728 C C . ASP A 1 82 ? 12.734 22.929 -4.017 1.00 13.01 79 ASP A C 1
ATOM 729 O O . ASP A 1 82 ? 13.541 22.644 -3.135 1.00 12.44 79 ASP A O 1
ATOM 734 N N . GLU A 1 83 ? 12.208 24.154 -4.148 1.00 14.18 80 GLU A N 1
ATOM 735 C CA . GLU A 1 83 ? 12.533 25.248 -3.230 1.00 15.38 80 GLU A CA 1
ATOM 736 C C . GLU A 1 83 ? 12.085 24.869 -1.807 1.00 13.97 80 GLU A C 1
ATOM 737 O O . GLU A 1 83 ? 12.838 25.058 -0.850 1.00 14.30 80 GLU A O 1
ATOM 743 N N . ALA A 1 84 ? 10.865 24.347 -1.667 1.00 13.90 81 ALA A N 1
ATOM 744 C CA . ALA A 1 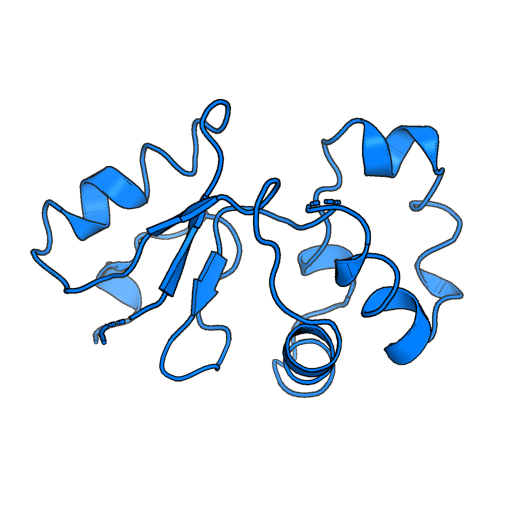84 ? 10.327 23.997 -0.348 1.00 12.53 81 ALA A CA 1
ATOM 745 C C . ALA A 1 84 ? 11.153 22.863 0.267 1.00 11.60 81 ALA A C 1
ATOM 746 O O . ALA A 1 84 ? 11.476 22.903 1.460 1.00 12.19 81 ALA A O 1
ATOM 748 N N . ALA A 1 85 ? 11.508 21.851 -0.534 1.00 11.45 82 ALA A N 1
ATOM 749 C CA . ALA A 1 85 ? 12.288 20.730 0.006 1.00 10.55 82 ALA A CA 1
ATOM 750 C C . ALA A 1 85 ? 13.656 21.200 0.502 1.00 11.27 82 ALA A C 1
ATOM 751 O O . ALA A 1 85 ? 14.130 20.733 1.534 1.00 11.51 82 ALA A O 1
ATOM 753 N N . ASN A 1 86 ? 14.279 22.128 -0.236 1.00 11.72 83 ASN A N 1
ATOM 754 C CA A ASN A 1 86 ? 15.573 22.701 0.139 0.50 12.57 83 ASN A CA 1
ATOM 755 C CA B ASN A 1 86 ? 15.590 22.590 0.203 0.50 11.83 83 ASN A CA 1
ATOM 756 C C . ASN A 1 86 ? 15.487 23.471 1.456 1.00 11.82 83 ASN A C 1
ATOM 757 O O . ASN A 1 86 ? 16.348 23.370 2.336 1.00 12.67 83 ASN A O 1
ATOM 766 N N . LEU A 1 87 ? 14.432 24.268 1.554 1.00 12.24 84 LEU A N 1
ATOM 767 C CA A LEU A 1 87 ? 14.161 25.056 2.740 0.50 12.46 84 LEU A CA 1
ATOM 768 C CA B LEU A 1 87 ? 14.194 25.070 2.747 0.50 13.22 84 LEU A CA 1
ATOM 769 C C . LEU A 1 87 ? 13.997 24.152 3.964 1.00 11.92 84 LEU A C 1
ATOM 770 O O . LEU A 1 87 ? 14.655 24.317 4.994 1.00 12.60 84 LEU A O 1
ATOM 779 N N . LEU A 1 88 ? 13.098 23.184 3.849 1.00 11.26 85 LEU A N 1
ATOM 780 C CA . LEU A 1 88 ? 12.862 22.235 4.931 1.00 10.68 85 LEU A CA 1
ATOM 781 C C . LEU A 1 88 ? 14.146 21.477 5.324 1.00 10.99 85 LEU A C 1
ATOM 782 O O . LEU A 1 88 ? 14.457 21.342 6.525 1.00 11.61 85 LEU A O 1
ATOM 787 N N . ALA A 1 89 ? 14.932 21.049 4.317 1.00 10.44 86 ALA A N 1
ATOM 788 C CA . ALA A 1 89 ? 16.144 20.275 4.593 1.00 11.95 86 ALA A CA 1
ATOM 789 C C . ALA A 1 89 ? 17.186 21.122 5.293 1.00 12.24 86 ALA A C 1
ATOM 790 O O . ALA A 1 89 ? 18.014 20.591 6.014 1.00 13.39 86 ALA A O 1
ATOM 792 N N . SER A 1 90 ? 17.112 22.436 5.103 1.00 13.01 87 SER A N 1
ATOM 793 C CA . SER A 1 90 ? 18.133 23.368 5.613 1.00 13.95 87 SER A CA 1
ATOM 794 C C . SER A 1 90 ? 17.978 23.667 7.090 1.00 13.98 87 SER A C 1
ATOM 795 O O . SER A 1 90 ? 18.893 24.188 7.712 1.00 15.51 87 SER A O 1
ATOM 798 N N . ASP A 1 91 ? 16.805 23.394 7.664 1.00 12.68 88 ASP A N 1
ATOM 799 C CA . ASP A 1 91 ? 16.550 23.732 9.071 1.00 12.78 88 ASP A CA 1
ATOM 800 C C . ASP A 1 91 ? 15.465 22.818 9.585 1.00 11.53 88 ASP A C 1
ATOM 801 O O . ASP A 1 91 ? 14.272 23.026 9.286 1.00 11.44 88 ASP A O 1
ATOM 806 N N . GLY A 1 92 ? 15.855 21.807 10.359 1.00 11.14 89 GLY A N 1
ATOM 807 C CA . GLY A 1 92 ? 14.888 20.886 10.917 1.00 11.74 89 GLY A CA 1
ATOM 808 C C . GLY A 1 92 ? 13.797 21.543 11.747 1.00 11.19 89 GLY A C 1
ATOM 809 O O . GLY A 1 92 ? 12.743 20.935 11.928 1.00 11.42 89 GLY A O 1
ATOM 823 N N . LEU A 1 94 ? 12.082 23.961 10.928 1.00 9.84 91 LEU A N 1
ATOM 824 C CA A LEU A 1 94 ? 11.022 24.349 9.981 0.50 9.49 91 LEU A CA 1
ATOM 825 C CA B LEU A 1 94 ? 11.021 24.365 10.009 0.50 9.74 91 LEU A CA 1
ATOM 826 C C . LEU A 1 94 ? 10.058 23.225 9.676 1.00 9.15 91 LEU A C 1
ATOM 827 O O . LEU A 1 94 ? 8.978 23.480 9.166 1.00 9.98 91 LEU A O 1
ATOM 836 N N . ILE A 1 95 ? 10.448 21.993 9.996 1.00 9.05 92 ILE A N 1
ATOM 837 C CA . ILE A 1 95 ? 9.694 20.821 9.582 1.00 8.59 92 ILE A CA 1
ATOM 838 C C . ILE A 1 95 ? 8.662 20.448 10.680 1.00 8.56 92 ILE A C 1
ATOM 839 O O . ILE A 1 95 ? 8.961 20.500 11.871 1.00 9.84 92 ILE A O 1
ATOM 844 N N . LYS A 1 96 ? 7.442 20.124 10.280 1.00 8.64 93 LYS A N 1
ATOM 845 C CA A LYS A 1 96 ? 6.428 19.647 11.209 0.50 9.84 93 LYS A CA 1
ATOM 846 C CA B LYS A 1 96 ? 6.454 19.675 11.259 0.50 9.74 93 LYS A CA 1
ATOM 847 C C . LYS A 1 96 ? 6.969 18.404 11.927 1.00 10.07 93 LYS A C 1
ATOM 848 O O . LYS A 1 96 ? 7.618 17.564 11.281 1.00 11.49 93 LYS A O 1
ATOM 859 N N . ARG A 1 97 ? 6.665 18.263 13.215 1.00 9.73 94 ARG A N 1
ATOM 860 C CA . ARG A 1 97 ? 7.133 17.080 13.962 1.00 10.48 94 ARG A CA 1
ATOM 861 C C . ARG A 1 97 ? 6.012 16.652 14.908 1.00 9.69 94 ARG A C 1
ATOM 862 O O . ARG A 1 97 ? 5.153 17.479 15.247 1.00 11.45 94 ARG A O 1
ATOM 870 N N . PRO A 1 98 ? 5.971 15.384 15.298 1.00 8.37 95 PRO A N 1
ATOM 871 C CA . PRO A 1 98 ? 6.818 14.304 14.783 1.00 8.31 95 PRO A CA 1
ATOM 872 C C . PRO A 1 98 ? 6.503 13.908 13.350 1.00 7.93 95 PRO A C 1
ATOM 873 O O . PRO A 1 98 ? 5.456 14.283 12.793 1.00 9.15 95 PRO A O 1
ATOM 877 N N . LEU A 1 99 ? 7.407 13.133 12.752 1.00 8.20 96 LEU A N 1
ATOM 878 C CA . LEU A 1 99 ? 7.132 12.464 11.484 1.00 7.60 96 LEU A CA 1
ATOM 879 C C . LEU A 1 99 ? 7.362 10.987 11.686 1.00 7.25 96 LEU A C 1
ATOM 880 O O . LEU A 1 99 ? 8.292 10.584 12.392 1.00 8.83 96 LEU A O 1
ATOM 885 N N . LEU A 1 100 ? 6.473 10.186 11.109 1.00 7.04 97 LEU A N 1
ATOM 886 C CA . LEU A 1 100 ? 6.648 8.742 11.054 1.00 7.19 97 LEU A CA 1
ATOM 887 C C . LEU A 1 100 ? 6.780 8.322 9.605 1.00 7.46 97 LEU A C 1
ATOM 888 O O . LEU A 1 100 ? 5.966 8.702 8.769 1.00 7.90 97 LEU A O 1
ATOM 893 N N . VAL A 1 101 ? 7.853 7.594 9.321 1.00 7.93 98 VAL A N 1
ATOM 894 C CA . VAL A 1 101 ? 8.279 7.253 7.968 1.00 8.82 98 VAL A CA 1
ATOM 895 C C . VAL A 1 101 ? 8.461 5.750 7.921 1.00 8.97 98 VAL A C 1
ATOM 896 O O . VAL A 1 101 ? 9.036 5.175 8.831 1.00 10.06 98 VAL A O 1
ATOM 900 N N . LYS A 1 102 ? 7.971 5.116 6.856 1.00 10.25 99 LYS A N 1
ATOM 901 C CA A LYS A 1 102 ? 8.101 3.661 6.706 0.50 11.20 99 LYS A CA 1
ATOM 902 C CA B LYS A 1 102 ? 8.072 3.672 6.697 0.50 11.18 99 LYS A CA 1
ATOM 903 C C . LYS A 1 102 ? 8.800 3.378 5.396 1.00 11.24 99 LYS A C 1
ATOM 904 O O . LYS A 1 102 ? 8.301 3.728 4.331 1.00 11.93 99 LYS A O 1
ATOM 915 N N . GLU A 1 103 ? 9.976 2.764 5.489 1.00 12.16 100 GLU A N 1
ATOM 916 C CA . GLU A 1 103 ? 10.777 2.458 4.293 1.00 14.35 100 GLU A CA 1
ATOM 917 C C . GLU A 1 103 ? 10.891 3.684 3.380 1.00 13.88 100 GLU A C 1
ATOM 918 O O . GLU A 1 103 ? 10.717 3.614 2.169 1.00 15.77 100 GLU A O 1
ATOM 924 N N . GLY A 1 104 ? 11.170 4.831 3.994 1.00 11.64 101 GLY A N 1
ATOM 925 C CA . GLY A 1 104 ? 11.377 6.051 3.222 1.00 11.98 101 GLY A CA 1
ATOM 926 C C . GLY A 1 104 ? 10.128 6.829 2.846 1.00 10.89 101 GLY A C 1
ATOM 927 O O . GLY A 1 104 ? 10.242 7.921 2.320 1.00 13.02 101 GLY A O 1
ATOM 928 N N . LYS A 1 105 ? 8.951 6.268 3.109 1.00 11.08 102 LYS A N 1
ATOM 929 C CA . LYS A 1 105 ? 7.679 6.860 2.693 1.00 10.84 102 LYS A CA 1
ATOM 930 C C . LYS A 1 105 ? 7.034 7.546 3.905 1.00 9.84 102 LYS A C 1
ATOM 931 O O . LYS A 1 105 ? 6.971 6.960 4.981 1.00 9.75 102 LYS A O 1
ATOM 937 N N . ILE A 1 106 ? 6.595 8.791 3.749 1.00 9.38 103 ILE A N 1
ATOM 938 C CA . ILE A 1 106 ? 5.942 9.466 4.860 1.00 9.75 103 ILE A CA 1
ATOM 939 C C . ILE A 1 106 ? 4.616 8.754 5.110 1.00 9.11 103 ILE A C 1
ATOM 940 O O . ILE A 1 106 ? 3.816 8.551 4.164 1.00 11.29 103 ILE A O 1
ATOM 945 N N . VAL A 1 107 ? 4.365 8.372 6.370 1.00 8.57 104 VAL A N 1
ATOM 946 C CA A VAL A 1 107 ? 3.075 7.739 6.697 0.50 8.98 104 VAL A CA 1
ATOM 947 C CA B VAL A 1 107 ? 3.116 7.688 6.739 0.50 10.03 104 VAL A CA 1
ATOM 948 C C . VAL A 1 107 ? 2.240 8.501 7.690 1.00 9.07 104 VAL A C 1
ATOM 949 O O . VAL A 1 107 ? 1.034 8.292 7.731 1.00 10.41 104 VAL A O 1
ATOM 956 N N . GLN A 1 108 ? 2.849 9.380 8.487 1.00 8.63 105 GLN A N 1
ATOM 957 C CA . GLN A 1 108 ? 2.054 10.256 9.336 1.00 8.02 105 GLN A CA 1
ATOM 958 C C . GLN A 1 108 ? 2.838 11.497 9.693 1.00 7.94 105 GLN A C 1
ATOM 959 O O . GLN A 1 108 ? 3.988 11.385 10.151 1.00 8.87 105 GLN A O 1
ATOM 965 N N . ILE A 1 109 ? 2.227 12.670 9.495 1.00 9.11 106 ILE A N 1
ATOM 966 C CA . ILE A 1 109 ? 2.812 13.939 9.946 1.00 10.02 106 ILE A CA 1
ATOM 967 C C . ILE A 1 109 ? 2.064 14.393 11.196 1.00 10.00 106 ILE A C 1
ATOM 968 O O . ILE A 1 109 ? 0.832 14.398 11.210 1.00 10.92 106 ILE A O 1
ATOM 973 N N . GLY A 1 110 ? 2.786 14.815 12.234 1.00 9.81 107 GLY A N 1
ATOM 974 C CA . GLY A 1 110 ? 2.161 15.249 13.478 1.00 10.43 107 GLY A CA 1
ATOM 975 C C . GLY A 1 110 ? 1.520 14.089 14.235 1.00 10.22 107 GLY A C 1
ATOM 976 O O . GLY A 1 110 ? 1.761 12.892 13.948 1.00 10.60 107 GLY A O 1
ATOM 977 N N . TYR A 1 111 ? 0.685 14.415 15.203 1.00 10.84 108 TYR A N 1
ATOM 978 C CA . TYR A 1 111 ? 0.136 13.387 16.079 1.00 10.23 108 TYR A CA 1
ATOM 979 C C . TYR A 1 111 ? -1.324 13.723 16.422 1.00 10.67 108 TYR A C 1
ATOM 980 O O . TYR A 1 111 ? -1.703 13.872 17.576 1.00 13.32 108 TYR A O 1
ATOM 989 N N . ARG A 1 112 ? -2.133 13.874 15.383 1.00 10.14 109 ARG A N 1
ATOM 990 C CA . ARG A 1 112 ? -3.565 14.162 15.558 1.00 12.08 109 ARG A CA 1
ATOM 991 C C . ARG A 1 112 ? -4.377 12.926 15.814 1.00 11.41 109 ARG A C 1
ATOM 992 O O . ARG A 1 112 ? -5.481 13.025 16.354 1.00 13.82 109 ARG A O 1
ATOM 1000 N N . THR A 1 113 ? -3.848 11.766 15.419 1.00 10.91 110 THR A N 1
ATOM 1001 C CA . THR A 1 113 ? -4.522 10.481 15.539 1.00 11.72 110 THR A CA 1
ATOM 1002 C C . THR A 1 113 ? -3.479 9.470 16.021 1.00 10.32 110 THR A C 1
ATOM 1003 O O . THR A 1 113 ? -2.288 9.624 15.759 1.00 10.83 110 THR A O 1
ATOM 1007 N N . ALA A 1 114 ? -3.918 8.427 16.708 1.00 11.10 111 ALA A N 1
ATOM 1008 C CA . ALA A 1 114 ? -3.017 7.392 17.263 1.00 10.07 111 ALA A CA 1
ATOM 1009 C C . ALA A 1 114 ? -2.345 6.596 16.145 1.00 10.76 111 ALA A C 1
ATOM 1010 O O . ALA A 1 114 ? -2.984 6.246 15.139 1.00 11.01 111 ALA A O 1
ATOM 1012 N N . TYR A 1 115 ? -1.066 6.267 16.335 1.00 10.15 112 TYR A N 1
ATOM 1013 C CA . TYR A 1 115 ? -0.335 5.485 15.353 1.00 9.69 112 TYR A CA 1
ATOM 1014 C C . TYR A 1 115 ? -0.950 4.104 15.146 1.00 10.82 112 TYR A C 1
ATOM 1015 O O . TYR A 1 115 ? -0.810 3.517 14.067 1.00 11.47 112 TYR A O 1
ATOM 1024 N N . GLU A 1 116 ? -1.562 3.551 16.174 1.00 10.54 113 GLU A N 1
ATOM 1025 C CA . GLU A 1 116 ? -2.085 2.203 16.035 1.00 11.89 113 GLU A CA 1
ATOM 1026 C C . GLU A 1 116 ? -3.067 2.088 14.880 1.00 13.28 113 GLU A C 1
ATOM 1027 O O . GLU A 1 116 ? -3.135 1.007 14.256 1.00 14.61 113 GLU A O 1
ATOM 1033 N N . ASP A 1 117 ? -3.777 3.190 14.603 1.00 13.92 114 ASP A N 1
ATOM 1034 C CA . ASP A 1 117 ? -4.746 3.265 13.481 1.00 15.55 114 ASP A CA 1
ATOM 1035 C C . ASP A 1 117 ? -4.073 2.942 12.123 1.00 15.13 114 ASP A C 1
ATOM 1036 O O . ASP A 1 117 ? -4.749 2.462 11.203 1.00 17.06 114 ASP A O 1
ATOM 1041 N N . LEU A 1 118 ? -2.762 3.160 11.992 1.00 14.86 115 LEU A N 1
ATOM 1042 C CA . LEU A 1 118 ? -2.052 2.890 10.728 1.00 15.81 115 LEU A CA 1
ATOM 1043 C C . LEU A 1 118 ? -2.053 1.400 10.372 1.00 17.42 115 LEU A C 1
ATOM 1044 O O . LEU A 1 118 ? -1.981 1.026 9.196 1.00 18.04 115 LEU A O 1
ATOM 1049 N N . ASP A 1 119 ? -2.120 0.553 11.403 1.00 18.78 116 ASP A N 1
ATOM 1050 C CA . ASP A 1 119 ? -2.327 -0.885 11.261 1.00 21.99 116 ASP A CA 1
ATOM 1051 C C . ASP A 1 119 ? -1.171 -1.599 10.598 1.00 23.71 116 ASP A C 1
ATOM 1052 O O . ASP A 1 119 ? -1.375 -2.424 9.698 1.00 25.84 116 ASP A O 1
ATOM 1057 N N . PHE A 1 120 ? 0.043 -1.278 11.026 1.00 24.92 117 PHE A N 1
ATOM 1058 C CA . PHE A 1 120 ? 1.222 -1.925 10.480 1.00 26.25 117 PHE A CA 1
ATOM 1059 C C . PHE A 1 120 ? 1.390 -3.298 11.103 1.00 28.16 117 PHE A C 1
ATOM 1060 O O . PHE A 1 120 ? 1.917 -4.202 10.451 1.00 30.13 117 PHE A O 1
#

Sequence (117 aa):
NNALTFYEYPKCSTTCRRRRAKAELDDDLLAWDDYDDAIDIKKKNNPPAASLIRNNWLENSGLEELKKFFNTSGQSYRALGLKKDKLHQLSLDEAANNLLLASDGLLIKKRPLLVKKEGKIVVQIGYRTAYEDLDF

Nearest PDB structures (foldseek):
  3fz4-assembly1_A  TM=1.005E+00  e=7.813E-24  Streptococcus mutans UA159
  3gkx-assembly3_B  TM=8.728E-01  e=1.676E-10  Bacteroides fragilis NCTC 9343
  3gkx-assembly2_A  TM=8.795E-01  e=4.167E-10  Bacteroides fragilis NCTC 9343
  2m46-assembly1_A  TM=8.531E-01  e=1.036E-09  Staphylococcus aureus subsp. aureus COL
  3gfk-assembly1_A  TM=8.727E-01  e=8.084E-08  Bacillus subtilis

CATH classification: 3.40.30.10

Radius of gyration: 13.82 Å; Cα contacts (8 Å, |Δi|>4): 198; chains: 1; bounding box: 25×38×30 Å

InterPro domains:
  IPR006504 Transcriptional regulator Spx/MgsR [TIGR01617] (2-110)
  IPR006660 Arsenate reductase-like [PF03960] (5-109)
  IPR006660 Arsenate reductase-like [PS51353] (1-117)
  IPR006660 Arsenate reductase-like [PTHR30041] (1-110)
  IPR036249 Thioredoxin-like superfamily [SSF52833] (1-110)

Organism: Streptococcus mutans serotype c (strain ATCC 700610 / UA159) (NCBI:txid210007)

B-factor: mean 17.42, std 7.42, range [6.97, 45.11]

Foldseek 3Di:
DFFEKEDAPPDVQSVVQVVLCVVVVHDYHYDHCFVQNDALVLQLCQCVPVPDDLCLFFPCVDDVCVVVVCVVCVVVDDSSRSSVVCRVGSSTADTWTADPSYTDDGTPPDHPVVSVD